Protein AF-A0A0Q6CKK6-F1 (afdb_monomer_lite)

Foldseek 3Di:
DDDDDPPPPPPPPPDPPPPPDPDPDPDDDDDDPVRVVVVVVVVVDDPDDPDDPDPPPDPPD

Secondary structure (DSSP, 8-state):
--------------------PPPSSS-PPPPPHHHHHHHHHHHHS-SSPPPP---------

Sequence (61 aa):
MMDKKHSTDSETQVPPVIEDKPTPGDQTRPLTPEEDLDHAVEETFPASDPISPSRIDTPST

Radius of gyration: 22.98 Å; chains: 1; bounding box: 47×45×65 Å

Structure (mmCIF, N/CA/C/O backbone):
data_AF-A0A0Q6CKK6-F1
#
_entry.id   AF-A0A0Q6CKK6-F1
#
loop_
_atom_site.group_PDB
_atom_site.id
_atom_site.type_symbol
_atom_site.label_atom_id
_atom_site.label_alt_id
_atom_site.label_comp_id
_atom_site.label_asym_id
_atom_site.label_entity_id
_atom_site.label_seq_id
_atom_site.pdbx_PDB_ins_code
_atom_site.Cartn_x
_atom_site.Cartn_y
_atom_site.Cartn_z
_atom_site.occupancy
_atom_site.B_iso_or_equiv
_atom_site.auth_seq_id
_atom_site.auth_comp_id
_atom_site.auth_asym_id
_atom_site.auth_atom_id
_atom_site.pdbx_PDB_model_num
ATOM 1 N N . MET A 1 1 ? 23.838 -35.904 11.617 1.00 50.09 1 MET A N 1
ATOM 2 C CA . MET A 1 1 ? 24.518 -34.716 11.055 1.00 50.09 1 MET A CA 1
ATOM 3 C C . MET A 1 1 ? 23.474 -33.876 10.336 1.00 50.09 1 MET A C 1
ATOM 5 O O . MET A 1 1 ? 22.497 -34.433 9.859 1.00 50.09 1 MET A O 1
ATOM 9 N N . MET A 1 2 ? 23.650 -32.565 10.415 1.00 52.78 2 MET A N 1
ATOM 10 C CA . MET A 1 2 ? 22.643 -31.508 10.498 1.00 52.78 2 MET A CA 1
ATOM 11 C C . MET A 1 2 ? 21.782 -31.254 9.245 1.00 52.78 2 MET A C 1
ATOM 13 O O . MET A 1 2 ? 22.198 -31.527 8.120 1.00 52.78 2 MET A O 1
ATOM 17 N N . ASP A 1 3 ? 20.608 -30.663 9.494 1.00 55.88 3 ASP A N 1
ATOM 18 C CA . ASP A 1 3 ? 19.681 -30.003 8.573 1.00 55.88 3 ASP A CA 1
ATOM 19 C C . ASP A 1 3 ? 20.347 -29.251 7.409 1.00 55.88 3 ASP A C 1
ATOM 21 O O . ASP A 1 3 ? 21.246 -28.433 7.615 1.00 55.88 3 ASP A O 1
ATOM 25 N N . LYS A 1 4 ? 19.789 -29.392 6.202 1.00 60.97 4 LYS A N 1
ATOM 26 C CA . LYS A 1 4 ? 19.948 -28.402 5.127 1.00 60.97 4 LYS A CA 1
ATOM 27 C C . LYS A 1 4 ? 18.602 -27.751 4.831 1.00 60.97 4 LYS A C 1
ATOM 29 O O . LYS A 1 4 ? 17.808 -28.210 4.013 1.00 60.97 4 LYS A O 1
ATOM 34 N N . LYS A 1 5 ? 18.366 -26.676 5.585 1.00 58.84 5 LYS A N 1
ATOM 35 C CA . LYS A 1 5 ? 17.327 -25.670 5.374 1.00 58.84 5 LYS A CA 1
ATOM 36 C C . LYS A 1 5 ? 17.381 -25.216 3.913 1.00 58.84 5 LYS A C 1
ATOM 38 O O . LYS A 1 5 ? 18.428 -24.767 3.456 1.00 58.84 5 LYS A O 1
ATOM 43 N N . HIS A 1 6 ? 16.276 -25.337 3.188 1.00 45.62 6 HIS A N 1
ATOM 44 C CA . HIS A 1 6 ? 16.105 -24.634 1.920 1.00 45.62 6 HIS A CA 1
ATOM 45 C C . HIS A 1 6 ? 15.604 -23.235 2.282 1.00 45.62 6 HIS A C 1
ATOM 47 O O . HIS 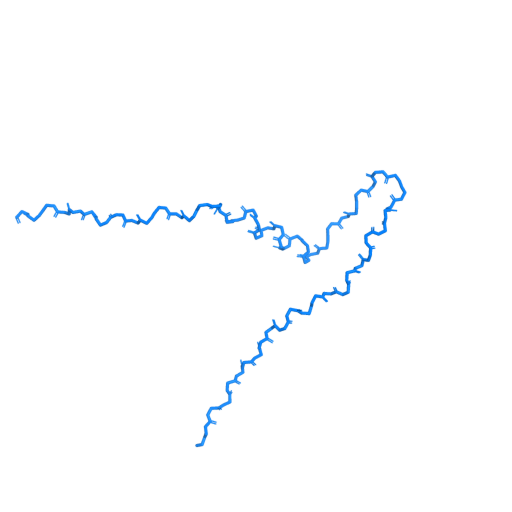A 1 6 ? 14.419 -22.942 2.200 1.00 45.62 6 HIS A O 1
ATOM 53 N N . SER A 1 7 ? 16.511 -22.408 2.806 1.00 53.94 7 SER A N 1
ATOM 54 C CA . SER A 1 7 ? 16.316 -20.962 2.863 1.00 53.94 7 SER A CA 1
ATOM 55 C C . SER A 1 7 ? 16.787 -20.415 1.528 1.00 53.94 7 SER A C 1
ATOM 57 O O . SER A 1 7 ? 17.914 -19.950 1.401 1.00 53.94 7 SER A O 1
ATOM 59 N N . THR A 1 8 ? 15.948 -20.546 0.508 1.00 46.28 8 THR A N 1
ATOM 60 C CA . THR A 1 8 ? 16.017 -19.629 -0.622 1.00 46.28 8 THR A CA 1
ATOM 61 C C . THR A 1 8 ? 15.187 -18.435 -0.203 1.00 46.28 8 THR A C 1
ATOM 63 O O . THR A 1 8 ? 13.964 -18.429 -0.346 1.00 46.28 8 THR A O 1
ATOM 66 N N . ASP A 1 9 ? 15.876 -17.477 0.415 1.00 49.62 9 ASP A N 1
ATOM 67 C CA . ASP A 1 9 ? 15.517 -16.071 0.309 1.00 49.62 9 ASP A CA 1
ATOM 68 C C . ASP A 1 9 ? 15.068 -15.872 -1.142 1.00 49.62 9 ASP A C 1
ATOM 70 O O . ASP A 1 9 ? 15.844 -16.110 -2.073 1.00 49.62 9 ASP A O 1
ATOM 74 N N . SER A 1 10 ? 13.769 -15.644 -1.346 1.00 52.53 10 SER A N 1
ATOM 75 C CA . SER A 1 10 ? 13.285 -15.201 -2.645 1.00 52.53 10 SER A CA 1
ATOM 76 C C . SER A 1 10 ? 13.794 -13.782 -2.754 1.00 52.53 10 SER A C 1
ATOM 78 O O . SER A 1 10 ? 13.107 -12.839 -2.381 1.00 52.53 10 SER A O 1
ATOM 80 N N . GLU A 1 11 ? 15.061 -13.679 -3.152 1.00 51.44 11 GLU A N 1
ATOM 81 C CA . GLU A 1 11 ? 15.674 -12.473 -3.653 1.00 51.44 11 GLU A CA 1
ATOM 82 C C . GLU A 1 11 ? 14.663 -11.922 -4.646 1.00 51.44 11 GLU A C 1
ATOM 84 O O . GLU A 1 11 ? 14.400 -12.543 -5.681 1.00 51.44 11 GLU A O 1
ATOM 89 N N . THR A 1 12 ? 14.004 -10.831 -4.251 1.00 50.78 12 THR A N 1
ATOM 90 C CA . THR A 1 12 ? 13.153 -10.026 -5.112 1.00 50.78 12 THR A CA 1
ATOM 91 C C . THR A 1 12 ? 14.040 -9.591 -6.261 1.00 50.78 12 THR A C 1
ATOM 93 O O . THR A 1 12 ? 14.714 -8.562 -6.217 1.00 50.78 12 THR A O 1
ATOM 96 N N . GLN A 1 13 ? 14.098 -10.438 -7.279 1.00 48.47 13 GLN A N 1
ATOM 97 C CA . GLN A 1 13 ? 14.674 -10.124 -8.556 1.00 48.47 13 GLN A CA 1
ATOM 98 C C . GLN A 1 13 ? 13.676 -9.150 -9.156 1.00 48.47 13 GLN A C 1
ATOM 100 O O . GLN A 1 13 ? 12.731 -9.554 -9.826 1.00 48.4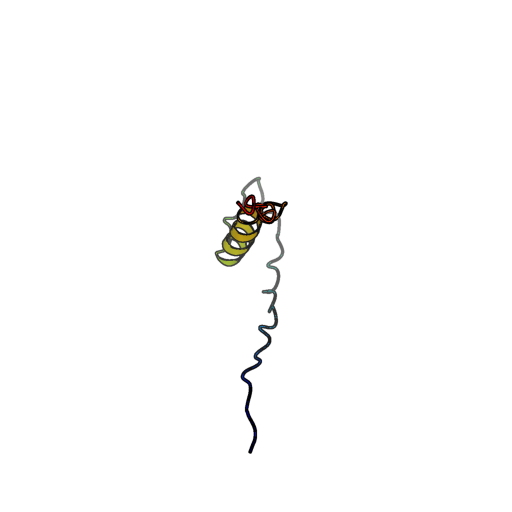7 13 GLN A O 1
ATOM 105 N N . VAL A 1 14 ? 13.833 -7.870 -8.807 1.00 56.75 14 VAL A N 1
ATOM 106 C CA . VAL A 1 14 ? 13.154 -6.790 -9.506 1.00 56.75 14 VAL A CA 1
ATOM 107 C C . VAL A 1 14 ? 13.450 -7.038 -10.986 1.00 56.75 14 VAL A C 1
ATOM 109 O O . VAL A 1 14 ? 14.629 -7.050 -11.369 1.00 56.75 14 VAL A O 1
ATOM 112 N N . PRO A 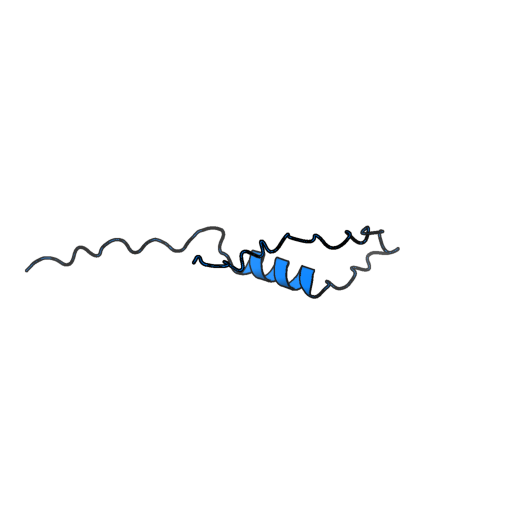1 15 ? 12.442 -7.365 -11.818 1.00 61.44 15 PRO A N 1
ATOM 113 C CA . PRO A 1 15 ? 12.685 -7.476 -13.244 1.00 61.44 15 PRO A CA 1
ATOM 114 C C . PRO A 1 15 ? 13.308 -6.150 -13.699 1.00 61.44 15 PRO A C 1
ATOM 116 O O . PRO A 1 15 ? 13.042 -5.113 -13.078 1.00 61.44 15 PRO A O 1
ATOM 119 N N . PRO A 1 16 ? 14.175 -6.148 -14.730 1.00 60.38 16 PRO A N 1
ATOM 120 C CA . PRO A 1 16 ? 14.694 -4.896 -15.256 1.00 60.38 16 PRO A CA 1
ATOM 121 C C . PRO A 1 16 ? 13.485 -4.021 -15.568 1.00 60.38 16 PRO A C 1
ATOM 123 O O . PRO A 1 16 ? 12.667 -4.407 -16.402 1.00 60.38 16 PRO A O 1
ATOM 126 N N . VAL A 1 17 ? 13.343 -2.909 -14.838 1.00 61.94 17 VAL A N 1
ATOM 127 C CA . VAL A 1 17 ? 12.279 -1.929 -15.049 1.00 61.94 17 VAL A CA 1
ATOM 128 C C . VAL A 1 17 ? 12.338 -1.602 -16.529 1.00 61.94 17 VAL A C 1
ATOM 130 O O . VAL A 1 17 ? 13.298 -0.984 -16.992 1.00 61.94 17 VAL A O 1
ATOM 133 N N . ILE A 1 18 ? 11.374 -2.119 -17.291 1.00 65.06 18 ILE A N 1
ATOM 134 C CA . ILE A 1 18 ? 11.205 -1.737 -18.681 1.00 65.06 18 ILE A CA 1
ATOM 135 C C . ILE A 1 18 ? 10.933 -0.247 -18.569 1.00 65.06 18 ILE A C 1
ATOM 137 O O . ILE A 1 18 ? 9.904 0.126 -18.010 1.00 65.06 18 ILE A O 1
ATOM 141 N N . GLU A 1 19 ? 11.903 0.584 -18.966 1.00 65.94 19 GLU A N 1
ATOM 142 C CA . GLU A 1 19 ? 11.758 2.036 -18.926 1.00 65.94 19 GLU A CA 1
ATOM 143 C C . GLU A 1 19 ? 10.377 2.373 -19.482 1.00 65.94 19 GLU A C 1
ATOM 145 O O . GLU A 1 19 ? 10.065 2.001 -20.622 1.00 65.94 19 GLU A O 1
ATOM 150 N N . ASP A 1 20 ? 9.547 3.017 -18.655 1.00 67.19 20 ASP A N 1
ATOM 151 C CA . ASP A 1 20 ? 8.218 3.488 -19.026 1.00 67.19 20 ASP A CA 1
ATOM 152 C C . ASP A 1 20 ? 8.399 4.660 -19.993 1.00 67.19 20 ASP A C 1
ATOM 154 O O . ASP A 1 20 ? 8.283 5.840 -19.664 1.00 67.19 20 ASP A O 1
ATOM 158 N N . LYS A 1 21 ? 8.851 4.329 -21.202 1.00 69.38 21 LYS A N 1
ATOM 159 C CA . LYS A 1 21 ? 8.956 5.265 -22.303 1.00 69.38 21 LYS A CA 1
ATOM 160 C C . LYS A 1 21 ? 7.526 5.721 -22.590 1.00 69.38 21 LYS A C 1
ATOM 162 O O . LYS A 1 21 ? 6.679 4.869 -22.866 1.00 69.38 21 LYS A O 1
ATOM 167 N N . PRO A 1 22 ? 7.233 7.029 -22.543 1.00 62.50 22 PRO A N 1
ATOM 168 C CA . PRO A 1 22 ? 5.894 7.503 -22.832 1.00 62.50 22 PRO A CA 1
ATOM 169 C C . PRO A 1 22 ? 5.529 7.077 -24.255 1.00 62.50 22 PRO A C 1
ATOM 171 O O . PRO A 1 22 ? 6.186 7.462 -25.228 1.00 62.50 22 PRO A O 1
ATOM 174 N N . THR A 1 23 ? 4.508 6.231 -24.376 1.00 63.78 23 THR A N 1
ATOM 175 C CA . THR A 1 23 ? 3.904 5.912 -25.667 1.00 63.78 23 THR A CA 1
ATOM 176 C C . THR A 1 23 ? 3.340 7.219 -26.240 1.00 63.78 23 THR A C 1
ATOM 178 O O . THR A 1 23 ? 2.705 7.969 -25.501 1.00 63.78 23 THR A O 1
ATOM 181 N N . PRO A 1 24 ? 3.590 7.575 -27.512 1.00 72.88 24 PRO A N 1
ATOM 182 C CA . PRO A 1 24 ? 3.017 8.791 -28.083 1.00 72.88 24 PRO A CA 1
ATOM 183 C C . PRO A 1 24 ? 1.478 8.754 -28.091 1.00 72.88 24 PRO A C 1
ATOM 185 O O . PRO A 1 24 ? 0.883 7.835 -28.652 1.00 72.88 24 PRO A O 1
ATOM 188 N N . GLY A 1 25 ? 0.847 9.784 -27.517 1.00 65.12 25 GLY A N 1
ATOM 189 C CA . GLY A 1 25 ? -0.602 9.838 -27.270 1.00 65.12 25 GLY A CA 1
ATOM 190 C C . GLY A 1 25 ? -0.971 9.139 -25.959 1.00 65.12 25 GLY A C 1
ATOM 191 O O . GLY A 1 25 ? -0.227 8.275 -25.522 1.00 65.12 25 GLY A O 1
ATOM 192 N N . ASP A 1 26 ? -2.094 9.503 -25.331 1.00 73.50 26 ASP A N 1
ATOM 193 C CA . ASP A 1 26 ? -2.578 9.000 -24.020 1.00 73.50 26 ASP A CA 1
ATOM 194 C C . ASP A 1 26 ? -2.931 7.489 -23.996 1.00 73.50 26 ASP A C 1
ATOM 196 O O . ASP A 1 26 ? -3.902 7.048 -23.384 1.00 73.50 26 ASP A O 1
ATOM 200 N N . GLN A 1 27 ? -2.176 6.665 -24.716 1.00 77.31 27 GLN A N 1
ATOM 201 C CA . GLN A 1 27 ? -2.295 5.225 -24.761 1.00 77.31 27 GLN A CA 1
ATOM 202 C C . GLN A 1 27 ? -1.640 4.650 -23.511 1.00 77.31 27 GLN A C 1
ATOM 204 O O . GLN A 1 27 ? -0.418 4.499 -23.435 1.00 77.31 27 GLN A O 1
ATOM 209 N N . THR A 1 28 ? -2.468 4.310 -22.528 1.00 76.56 28 THR A N 1
ATOM 210 C CA . THR A 1 28 ? -2.033 3.481 -21.409 1.00 76.56 28 THR A CA 1
ATOM 211 C C . THR A 1 28 ? -1.697 2.086 -21.930 1.00 76.56 28 THR A C 1
ATOM 213 O O . THR A 1 28 ? -2.468 1.468 -22.672 1.00 76.56 28 THR A O 1
ATOM 216 N N . ARG A 1 29 ? -0.504 1.590 -21.584 1.00 83.06 29 ARG A N 1
ATOM 217 C CA . ARG A 1 29 ? -0.149 0.194 -21.854 1.00 83.06 29 ARG A CA 1
ATOM 218 C C . ARG A 1 29 ? -0.947 -0.720 -20.913 1.00 83.06 29 ARG A C 1
ATOM 220 O O . ARG A 1 29 ? -1.205 -0.321 -19.779 1.00 83.06 29 ARG A O 1
ATOM 227 N N . PRO A 1 30 ? -1.340 -1.927 -21.351 1.00 84.31 30 PRO A N 1
ATOM 228 C CA . PRO A 1 30 ? -1.898 -2.917 -20.438 1.00 84.31 30 PRO A CA 1
ATOM 229 C C . PRO A 1 30 ? -0.857 -3.309 -19.376 1.00 84.31 30 PRO A C 1
ATOM 231 O O . PRO A 1 30 ? 0.342 -3.349 -19.674 1.00 84.31 30 PRO A O 1
ATOM 234 N N . LEU A 1 31 ? -1.330 -3.592 -18.160 1.00 85.88 31 LEU A N 1
ATOM 235 C CA . LEU A 1 31 ? -0.503 -4.083 -17.055 1.00 85.88 31 LEU A CA 1
ATOM 236 C C . LEU A 1 31 ? 0.033 -5.481 -17.371 1.00 85.88 31 LEU A C 1
ATOM 238 O O . LEU A 1 31 ? -0.654 -6.291 -18.008 1.00 85.88 31 LEU A O 1
ATOM 242 N N . THR A 1 32 ? 1.259 -5.769 -16.938 1.00 89.75 32 THR A N 1
ATOM 243 C CA . THR A 1 32 ? 1.760 -7.145 -16.938 1.00 89.75 32 THR A CA 1
ATOM 244 C C . THR A 1 32 ? 1.089 -7.957 -15.822 1.00 89.75 32 THR A C 1
ATOM 246 O O . THR A 1 32 ? 0.549 -7.379 -14.877 1.00 89.75 32 THR A O 1
ATOM 249 N N . PRO A 1 33 ? 1.108 -9.300 -15.901 1.00 87.88 33 PRO A N 1
ATOM 250 C CA . PRO A 1 33 ? 0.575 -10.151 -14.838 1.00 87.88 33 PRO A CA 1
ATOM 251 C C . PRO A 1 33 ? 1.190 -9.867 -13.463 1.00 87.88 33 PRO A C 1
ATOM 253 O O . PRO A 1 33 ? 0.507 -9.983 -12.456 1.00 87.88 33 PRO A O 1
ATOM 256 N N . GLU A 1 34 ? 2.467 -9.491 -13.412 1.00 87.19 34 GLU A N 1
ATOM 257 C CA . GLU A 1 34 ? 3.162 -9.135 -12.174 1.00 87.19 34 GLU A CA 1
ATOM 258 C C . GLU A 1 34 ? 2.641 -7.812 -11.596 1.00 87.19 34 GLU A C 1
ATOM 260 O O . GLU A 1 34 ? 2.331 -7.748 -10.411 1.00 87.19 34 GLU A O 1
ATOM 265 N N . GLU A 1 35 ? 2.467 -6.787 -12.438 1.00 86.69 35 GLU A N 1
ATOM 266 C CA . GLU A 1 35 ? 1.922 -5.484 -12.025 1.00 86.69 35 GLU A CA 1
ATOM 267 C C . GLU A 1 35 ? 0.474 -5.604 -11.515 1.00 86.69 35 GLU A C 1
ATOM 269 O O . GLU A 1 35 ? 0.093 -4.941 -10.553 1.00 86.69 35 GLU A O 1
ATOM 274 N N . ASP A 1 36 ? -0.331 -6.470 -12.138 1.00 90.06 36 ASP A N 1
ATOM 275 C CA . ASP A 1 36 ? -1.714 -6.739 -11.723 1.00 90.06 36 ASP A CA 1
ATOM 276 C C . ASP A 1 36 ? -1.780 -7.453 -10.361 1.00 90.06 36 ASP A C 1
ATOM 278 O O . ASP A 1 36 ? -2.622 -7.134 -9.520 1.00 90.06 36 ASP A O 1
ATOM 282 N N . LEU A 1 37 ? -0.856 -8.387 -10.107 1.00 88.88 37 LEU A N 1
ATOM 283 C CA . LEU A 1 37 ? -0.743 -9.068 -8.815 1.00 88.88 37 LEU A CA 1
ATOM 284 C C . LEU A 1 37 ? -0.382 -8.095 -7.690 1.00 88.88 37 LEU A C 1
ATOM 286 O O . LEU A 1 37 ? -1.002 -8.149 -6.627 1.00 88.88 37 LEU A O 1
ATOM 290 N N . ASP A 1 38 ? 0.582 -7.205 -7.924 1.00 85.62 38 ASP A N 1
ATOM 291 C CA . ASP A 1 38 ? 0.981 -6.195 -6.941 1.00 85.62 38 ASP A CA 1
ATOM 292 C C . ASP A 1 38 ? -0.174 -5.218 -6.652 1.00 85.62 38 ASP A C 1
ATOM 294 O O . ASP A 1 38 ? -0.495 -4.959 -5.491 1.00 85.62 38 ASP A O 1
ATOM 298 N N . HIS A 1 39 ? -0.885 -4.762 -7.688 1.00 85.62 39 HIS A N 1
ATOM 299 C CA . HIS A 1 39 ? -2.061 -3.900 -7.537 1.00 85.62 39 HIS A CA 1
ATOM 300 C C . HIS A 1 39 ? -3.187 -4.574 -6.734 1.00 85.62 39 HIS A C 1
ATOM 302 O O . HIS A 1 39 ? -3.762 -3.979 -5.822 1.00 85.62 39 HIS A O 1
ATOM 308 N N . ALA A 1 40 ? -3.479 -5.847 -7.015 1.00 86.38 40 ALA A N 1
ATOM 309 C CA . ALA A 1 40 ? -4.507 -6.601 -6.298 1.00 86.38 40 ALA A CA 1
ATOM 310 C C . ALA A 1 40 ? -4.185 -6.779 -4.804 1.00 86.38 40 ALA A C 1
ATOM 312 O O . ALA A 1 40 ? -5.096 -6.856 -3.970 1.00 86.38 40 ALA A O 1
ATOM 313 N N . VAL A 1 41 ? -2.897 -6.844 -4.451 1.00 84.81 41 VAL A N 1
ATOM 314 C CA . VAL A 1 41 ? -2.444 -6.855 -3.057 1.00 84.81 41 VAL A CA 1
ATOM 315 C C . VAL A 1 41 ? -2.739 -5.508 -2.401 1.00 84.81 41 VAL A C 1
ATOM 317 O O . VA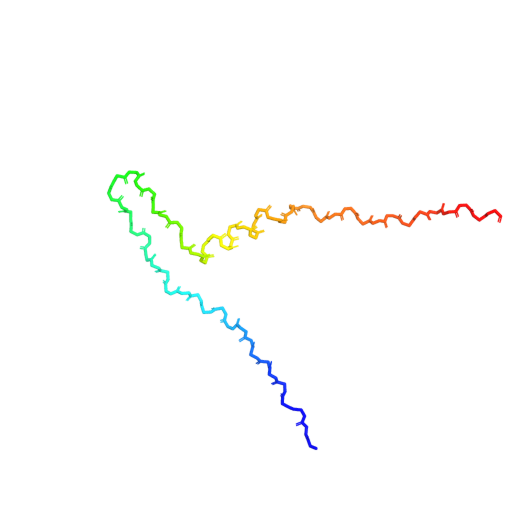L A 1 41 ? -3.335 -5.490 -1.326 1.00 84.81 41 VAL A O 1
ATOM 320 N N . GLU A 1 42 ? -2.411 -4.389 -3.046 1.00 83.12 42 GLU A N 1
ATOM 321 C CA . GLU A 1 42 ? -2.670 -3.045 -2.508 1.00 83.12 42 GLU A CA 1
ATOM 322 C C . GLU A 1 42 ? -4.165 -2.774 -2.256 1.00 83.12 42 GLU A C 1
ATOM 324 O O . GLU A 1 42 ? -4.520 -2.135 -1.265 1.00 83.12 42 GLU A O 1
ATOM 329 N N . GLU A 1 43 ? -5.055 -3.311 -3.095 1.00 81.75 43 GLU A N 1
ATOM 330 C CA . GLU A 1 43 ? -6.510 -3.173 -2.937 1.00 81.75 43 GLU A CA 1
ATOM 331 C C . GLU A 1 43 ? -7.121 -4.100 -1.868 1.00 81.75 43 GLU A C 1
ATOM 333 O O . GLU A 1 43 ? -8.189 -3.813 -1.322 1.00 81.75 43 GLU A O 1
ATOM 338 N N . THR A 1 44 ? -6.470 -5.230 -1.570 1.00 82.38 44 THR A N 1
ATOM 339 C CA . THR A 1 44 ? -7.015 -6.295 -0.704 1.00 82.38 44 THR A CA 1
ATOM 340 C C . THR A 1 44 ? -6.778 -6.045 0.784 1.00 82.38 44 THR A C 1
ATOM 342 O O . THR A 1 44 ? -7.473 -6.621 1.629 1.00 82.38 44 THR A O 1
ATOM 345 N N . PHE A 1 45 ? -5.836 -5.171 1.134 1.00 76.81 45 PHE A N 1
ATOM 346 C CA . PHE A 1 45 ? -5.558 -4.850 2.527 1.00 76.81 45 PHE A CA 1
ATOM 347 C C . PHE A 1 45 ? -6.179 -3.503 2.901 1.00 76.81 45 PHE A C 1
ATOM 349 O O . PHE A 1 45 ? -5.700 -2.460 2.452 1.00 76.81 45 PHE A O 1
ATOM 356 N N . PRO A 1 46 ? -7.233 -3.476 3.744 1.00 79.25 46 PRO A N 1
ATOM 357 C CA . PRO A 1 46 ? -7.679 -2.215 4.309 1.00 79.25 46 PRO A CA 1
ATOM 358 C C . PRO A 1 46 ? -6.496 -1.567 5.036 1.00 79.25 46 PRO A C 1
ATOM 360 O O . PRO A 1 46 ? -5.801 -2.227 5.806 1.00 79.25 46 PRO A O 1
ATOM 363 N N . ALA A 1 47 ? -6.297 -0.260 4.845 1.00 73.69 47 ALA A N 1
ATOM 364 C CA . ALA A 1 47 ? -5.263 0.508 5.553 1.00 73.69 47 ALA A CA 1
ATOM 365 C C . ALA A 1 47 ? -5.397 0.448 7.095 1.00 73.69 47 ALA A C 1
ATOM 367 O O . ALA A 1 47 ? -4.524 0.918 7.821 1.00 73.69 47 ALA A O 1
ATOM 368 N N . SER A 1 48 ? -6.499 -0.114 7.596 1.00 73.00 48 SER A N 1
ATOM 369 C CA . SER A 1 48 ? -6.723 -0.466 8.990 1.00 73.00 48 SER A CA 1
ATOM 370 C C . SER A 1 48 ? -6.892 -1.979 9.126 1.00 73.00 48 SER A C 1
ATOM 372 O O . SER A 1 48 ? -7.858 -2.532 8.591 1.00 73.00 48 SER A O 1
ATOM 374 N N . ASP A 1 49 ? -6.017 -2.623 9.900 1.00 82.19 49 ASP A N 1
ATOM 375 C CA . ASP A 1 49 ? -6.235 -3.985 10.393 1.00 82.19 49 ASP A CA 1
ATOM 376 C C . ASP A 1 49 ? -7.654 -4.136 10.982 1.00 82.19 49 ASP A C 1
ATOM 378 O O . ASP A 1 49 ? -8.207 -3.172 11.535 1.00 82.19 49 ASP A O 1
ATOM 382 N N . PRO A 1 50 ? -8.273 -5.330 10.907 1.00 80.38 50 PRO A N 1
ATOM 383 C CA . PRO A 1 50 ? -9.551 -5.565 11.566 1.00 80.38 50 PRO A CA 1
ATOM 384 C C . PRO A 1 50 ? -9.451 -5.244 13.065 1.00 80.38 50 PRO A C 1
ATOM 386 O O . PRO A 1 50 ? -8.442 -5.523 13.716 1.00 80.38 50 PRO A O 1
ATOM 389 N N . ILE A 1 51 ? -10.523 -4.677 13.631 1.00 80.50 51 ILE A N 1
ATOM 390 C CA . ILE A 1 51 ? -10.590 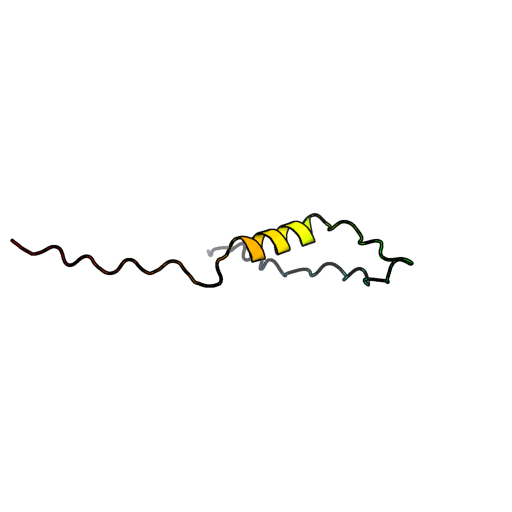-4.369 15.065 1.00 80.50 51 ILE A CA 1
ATOM 391 C C . ILE A 1 51 ? -10.336 -5.664 15.841 1.00 80.50 51 ILE A C 1
ATOM 393 O O . ILE A 1 51 ? -11.055 -6.652 15.670 1.00 80.50 51 ILE A O 1
ATOM 397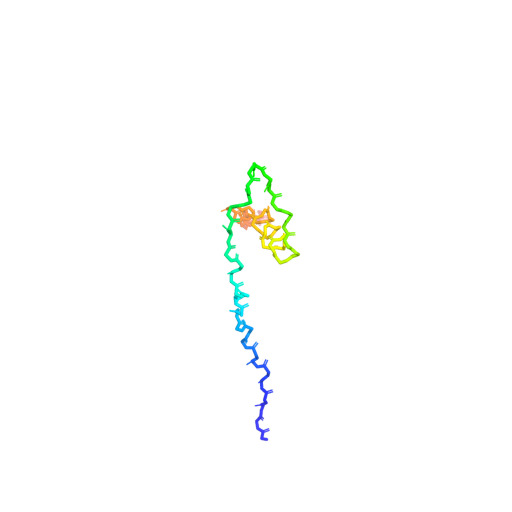 N N . SER A 1 52 ? -9.313 -5.652 16.699 1.00 81.50 52 SER A N 1
ATOM 398 C CA . SER A 1 52 ? -9.014 -6.784 17.575 1.00 81.50 52 SER A CA 1
ATOM 399 C C . SER A 1 52 ? -10.256 -7.137 18.394 1.00 81.50 52 SER A C 1
ATOM 401 O O . SER A 1 52 ? -10.843 -6.232 19.000 1.00 81.50 52 SER A O 1
ATOM 403 N N . PRO A 1 53 ? -10.666 -8.418 18.453 1.00 76.62 53 PRO A N 1
ATOM 404 C CA . PRO A 1 53 ? -11.792 -8.812 19.279 1.00 76.62 53 PRO A CA 1
ATOM 405 C C . PRO A 1 53 ? -11.483 -8.429 20.727 1.00 76.62 53 PRO A C 1
ATOM 407 O O . PRO A 1 53 ? -10.576 -8.971 21.360 1.00 76.62 53 PRO A O 1
ATOM 410 N N . SER A 1 54 ? -12.223 -7.452 21.249 1.00 78.62 54 SER A N 1
ATOM 411 C CA . SER A 1 54 ? -12.172 -7.111 22.664 1.00 78.62 54 SER A CA 1
ATOM 412 C C . SER A 1 54 ? -12.691 -8.329 23.415 1.00 78.62 54 SER A C 1
ATOM 414 O O . SER A 1 54 ? -13.763 -8.836 23.083 1.00 78.62 54 SER A O 1
ATOM 416 N N . ARG A 1 55 ? -11.926 -8.832 24.388 1.00 73.56 55 ARG A N 1
ATOM 417 C CA . ARG A 1 55 ? -12.362 -9.908 25.282 1.00 73.56 55 ARG A CA 1
ATOM 418 C C . ARG A 1 55 ? -13.763 -9.561 25.791 1.00 73.56 55 ARG A C 1
ATOM 420 O O . ARG A 1 55 ? -13.916 -8.613 26.554 1.00 73.56 55 ARG A O 1
ATOM 427 N N . ILE A 1 56 ? -14.772 -10.290 25.316 1.00 73.06 56 ILE A N 1
ATOM 428 C CA . ILE A 1 56 ? -16.139 -10.188 25.818 1.00 73.06 56 ILE A CA 1
ATOM 429 C C . ILE A 1 56 ? -16.043 -10.636 27.271 1.00 73.06 56 ILE A C 1
ATOM 431 O O . ILE A 1 56 ? -15.765 -11.806 27.536 1.00 73.06 56 ILE A O 1
ATOM 435 N N . ASP A 1 57 ? -16.175 -9.692 28.198 1.00 69.38 57 ASP A N 1
ATOM 436 C CA . ASP A 1 57 ? -16.280 -9.991 29.620 1.00 69.38 57 ASP A CA 1
ATOM 437 C C . ASP A 1 57 ? -17.644 -10.658 29.812 1.00 69.38 57 ASP A C 1
ATOM 439 O O . ASP A 1 57 ? -18.680 -10.013 29.980 1.00 69.38 57 ASP A O 1
ATOM 443 N N . THR A 1 58 ? -17.678 -11.975 29.619 1.00 69.12 58 THR A N 1
ATOM 444 C CA . THR A 1 58 ? -18.846 -12.783 29.945 1.00 69.12 58 THR A CA 1
ATOM 445 C C . THR A 1 58 ? -19.074 -12.621 31.443 1.00 69.12 58 THR A C 1
ATOM 447 O O . THR A 1 58 ? -18.148 -12.924 32.202 1.00 69.12 58 THR A O 1
ATOM 450 N N . PRO A 1 59 ? -20.248 -12.149 31.900 1.00 73.81 59 PRO A N 1
ATOM 451 C CA . PRO A 1 59 ? -20.489 -12.034 33.327 1.00 73.81 59 PRO A CA 1
ATOM 452 C C . PRO A 1 59 ? -20.367 -13.428 33.949 1.00 73.81 59 PRO A C 1
ATOM 454 O O . PRO A 1 59 ? -21.104 -14.339 33.572 1.00 73.81 59 PRO A O 1
ATOM 457 N N . SER A 1 60 ? -19.417 -13.598 34.874 1.00 69.56 60 SER A N 1
ATOM 458 C CA . SER A 1 60 ? -19.370 -14.768 35.751 1.00 69.56 60 SER A CA 1
ATOM 459 C C . SER A 1 60 ? -20.611 -14.732 36.636 1.00 69.56 60 SER A C 1
ATOM 461 O O . SER A 1 60 ? -20.654 -13.988 37.616 1.00 69.56 60 SER A O 1
ATOM 463 N N . THR A 1 61 ? -21.635 -15.480 36.235 1.00 66.50 61 THR A N 1
ATOM 464 C CA . THR A 1 61 ? -22.785 -15.835 37.075 1.00 66.50 61 THR A CA 1
ATOM 465 C C . THR A 1 61 ? -22.410 -16.918 38.066 1.00 66.50 61 THR A C 1
ATOM 467 O O . THR A 1 61 ? -21.751 -17.885 37.617 1.00 66.50 61 THR A O 1
#

pLDDT: mean 70.95, std 12.79, range [45.62, 90.06]